Protein AF-A0A930ZKS9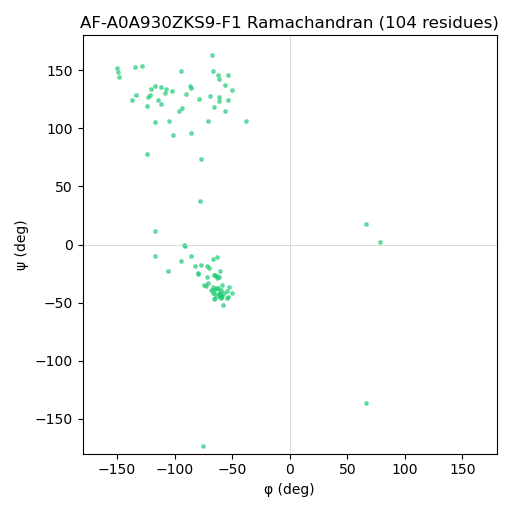-F1 (afdb_monomer)

Radius of gyration: 15.09 Å; Cα contacts (8 Å, |Δi|>4): 101; chains: 1; bounding box: 34×34×39 Å

Foldseek 3Di:
DVVVLVVVLVCLVCVVVVVDDDDDDDLQLLPRDLSSLQSDQKDKQAAHDDPSSLVSVVVSQPPADVVVSVCRNVGDPQWTWMRHPVDPYIDIDRHDPDPDPPDPPD

Mean predicted aligned error: 5.12 Å

Solvent-accessible surface area (backbone atoms only — not comparable to full-atom values): 6730 Å² total; per-residue (Å²): 114,66,70,61,53,54,50,50,51,51,42,64,76,50,21,66,88,70,78,48,83,86,85,90,85,76,93,58,56,69,79,52,63,68,70,59,39,73,64,44,64,61,46,79,44,51,57,51,77,53,69,64,41,50,50,48,50,50,71,50,63,60,98,63,60,67,69,65,58,67,44,33,54,70,39,53,92,52,30,30,43,35,41,40,84,90,47,100,60,74,42,81,44,76,56,76,78,76,86,68,84,74,82,75,82,127

pLDDT: mean 89.14, std 10.01, range [44.75, 96.81]

Nearest PDB structures (foldseek):
  8wld-assembly1_A  TM=9.356E-01  e=6.193E-05  Paenibacillus sp. 453mf
  8woc-assembly1_A  TM=9.356E-01  e=8.492E-05  Paenibacillus sp. 453mf
  8wof-assembly1_B  TM=9.452E-01  e=1.407E-04  Paenibacillus sp. 453mf
  8su9-assembly1_N  TM=9.061E-01  e=6.193E-05  Escherichia coli
  8wk0-assembly1_N  TM=9.358E-01  e=1.812E-04  Paenibacillus sp. 453mf

Sequence (106 aa):
MGQTLDQLRRIARRGRKRGLCLHFVTQSPQHLPPELYELANNKIVHQVTGAENLRTLKAAAGSVSEGVWADVPALGRGRAVIVSSQYPHPLVARIRPAASRRNYSA

Structure (mmCIF, N/CA/C/O backbone):
data_AF-A0A930ZKS9-F1
#
_entry.id   AF-A0A930ZKS9-F1
#
loop_
_atom_site.group_PDB
_atom_site.id
_atom_site.type_symbol
_atom_site.label_atom_id
_atom_site.label_alt_id
_atom_site.label_comp_id
_atom_site.label_asym_id
_atom_site.label_entity_id
_atom_site.label_seq_id
_atom_site.pdbx_PDB_ins_code
_atom_site.Cartn_x
_atom_site.Cartn_y
_atom_site.Cartn_z
_atom_site.occupancy
_atom_site.B_iso_or_equiv
_atom_site.auth_seq_id
_atom_site.auth_comp_id
_atom_site.auth_asym_id
_atom_site.auth_atom_id
_atom_site.pdbx_PDB_model_num
ATOM 1 N N . MET A 1 1 ? -6.801 22.558 -3.810 1.00 63.22 1 MET A N 1
ATOM 2 C CA . MET A 1 1 ? -6.526 21.132 -3.502 1.00 63.22 1 MET A CA 1
ATOM 3 C C . MET A 1 1 ? -6.520 20.809 -2.004 1.00 63.22 1 MET A C 1
ATOM 5 O O . MET A 1 1 ? -7.008 19.741 -1.659 1.00 63.22 1 MET A O 1
ATOM 9 N N . GLY A 1 2 ? -6.048 21.695 -1.110 1.00 78.50 2 GLY A N 1
ATOM 10 C CA . GLY A 1 2 ? -6.012 21.420 0.343 1.00 78.50 2 GLY A CA 1
ATOM 11 C C . GLY A 1 2 ? -7.358 21.000 0.950 1.00 78.50 2 GLY A C 1
ATOM 12 O O . GLY A 1 2 ? -7.442 19.968 1.605 1.00 78.50 2 GLY A O 1
ATOM 13 N N . GLN A 1 3 ? -8.442 21.701 0.604 1.00 86.38 3 GLN A N 1
ATOM 14 C CA . GLN A 1 3 ? -9.781 21.400 1.126 1.00 86.38 3 GLN A CA 1
ATOM 15 C C . GLN A 1 3 ? -10.264 19.973 0.802 1.00 86.38 3 GLN A C 1
ATOM 17 O O . GLN A 1 3 ? -10.870 19.316 1.647 1.00 86.38 3 GLN A O 1
ATOM 22 N N . THR A 1 4 ? -9.982 19.465 -0.402 1.00 88.75 4 THR A N 1
ATOM 23 C CA . THR A 1 4 ? -10.327 18.089 -0.793 1.00 88.75 4 THR A CA 1
ATOM 24 C C . THR A 1 4 ? -9.557 17.076 0.046 1.00 88.75 4 THR A C 1
ATOM 26 O O . THR A 1 4 ? -10.132 16.096 0.515 1.00 88.75 4 THR A O 1
ATOM 29 N N . LEU A 1 5 ? -8.267 17.328 0.273 1.00 86.94 5 LEU A N 1
ATOM 30 C CA . LEU A 1 5 ? -7.418 16.453 1.068 1.00 86.94 5 LEU A CA 1
ATOM 31 C C . LEU A 1 5 ? -7.871 16.392 2.529 1.00 86.94 5 LEU A C 1
ATOM 33 O O . LEU A 1 5 ? -7.902 15.315 3.120 1.00 86.94 5 LEU A O 1
ATOM 37 N N . ASP A 1 6 ? -8.307 17.519 3.085 1.00 90.19 6 ASP A N 1
ATOM 38 C CA . ASP A 1 6 ? -8.842 17.573 4.445 1.00 90.19 6 ASP A CA 1
ATOM 39 C C . ASP A 1 6 ? -10.164 16.804 4.576 1.00 90.19 6 ASP A C 1
ATOM 41 O O . ASP A 1 6 ? -10.383 16.103 5.569 1.00 90.19 6 ASP A O 1
ATOM 45 N N . GLN A 1 7 ? -11.023 16.835 3.549 1.00 91.75 7 GLN A N 1
ATOM 46 C CA . GLN A 1 7 ? -12.203 15.964 3.519 1.00 91.75 7 GLN A CA 1
ATOM 47 C C . GLN A 1 7 ? -11.816 14.484 3.403 1.00 91.75 7 GLN A C 1
ATOM 49 O O . GLN A 1 7 ? -12.385 13.657 4.117 1.00 91.75 7 GLN A O 1
ATOM 54 N N . LEU A 1 8 ? -10.827 14.135 2.575 1.00 91.88 8 LEU A N 1
ATOM 55 C CA . LEU A 1 8 ? -10.332 12.757 2.469 1.00 91.88 8 LEU A CA 1
ATOM 56 C C . LEU A 1 8 ? -9.761 12.259 3.801 1.00 91.88 8 LEU A C 1
ATOM 58 O O . LEU A 1 8 ? -10.095 11.155 4.223 1.00 91.88 8 LEU A O 1
ATOM 62 N N . ARG A 1 9 ? -8.994 13.087 4.520 1.00 91.69 9 ARG A N 1
ATOM 63 C CA . ARG A 1 9 ? -8.515 12.797 5.883 1.00 91.69 9 ARG A CA 1
ATOM 64 C C . ARG A 1 9 ? -9.670 12.579 6.855 1.00 91.69 9 ARG A C 1
ATOM 66 O O . ARG A 1 9 ? -9.675 11.615 7.622 1.00 91.69 9 ARG A O 1
ATOM 73 N N . ARG A 1 10 ? -10.697 13.433 6.804 1.00 93.19 10 ARG A N 1
ATOM 74 C CA . ARG A 1 10 ? -11.904 13.284 7.631 1.00 93.19 10 ARG A CA 1
ATOM 75 C C . ARG A 1 10 ? -12.616 11.959 7.350 1.00 93.19 10 ARG A C 1
ATOM 77 O O . ARG A 1 10 ? -13.030 11.289 8.302 1.00 93.19 10 ARG A O 1
ATOM 84 N N . ILE A 1 11 ? -12.748 11.574 6.080 1.00 93.81 11 ILE A N 1
ATOM 85 C CA . ILE A 1 11 ? -13.343 10.295 5.672 1.00 93.81 11 ILE A CA 1
ATOM 86 C C . ILE A 1 11 ? -12.461 9.133 6.134 1.00 93.81 11 ILE A C 1
ATOM 88 O O . ILE A 1 11 ? -12.980 8.218 6.762 1.00 93.81 11 ILE A O 1
ATOM 92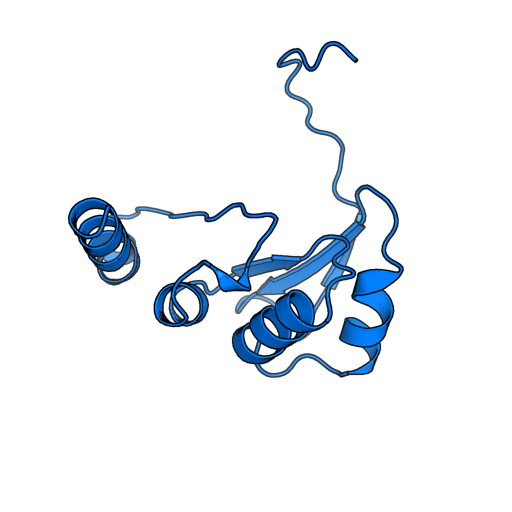 N N . ALA A 1 12 ? -11.145 9.184 5.927 1.00 93.12 12 ALA A N 1
ATOM 93 C CA . ALA A 1 12 ? -10.223 8.139 6.373 1.00 93.12 12 ALA A CA 1
ATOM 94 C C . ALA A 1 12 ? -10.313 7.902 7.894 1.00 93.12 12 ALA A C 1
ATOM 96 O O . ALA A 1 12 ? -10.393 6.762 8.346 1.00 93.12 12 ALA A O 1
ATOM 97 N N . ARG A 1 13 ? -10.413 8.972 8.696 1.00 93.44 13 ARG A N 1
ATOM 98 C CA . ARG A 1 13 ? -10.514 8.883 10.166 1.00 93.44 13 ARG A CA 1
ATOM 99 C C . ARG A 1 13 ? -11.882 8.426 10.679 1.00 93.44 13 ARG A C 1
ATOM 101 O O . ARG A 1 13 ? -11.963 7.785 11.725 1.00 93.44 13 ARG A O 1
ATOM 108 N N . ARG A 1 14 ? -12.982 8.810 10.017 1.00 94.62 14 ARG A N 1
ATOM 109 C CA . ARG A 1 14 ? -14.355 8.637 10.552 1.00 94.62 14 ARG A CA 1
ATOM 110 C C . ARG A 1 14 ? -15.255 7.719 9.726 1.00 94.62 14 ARG A C 1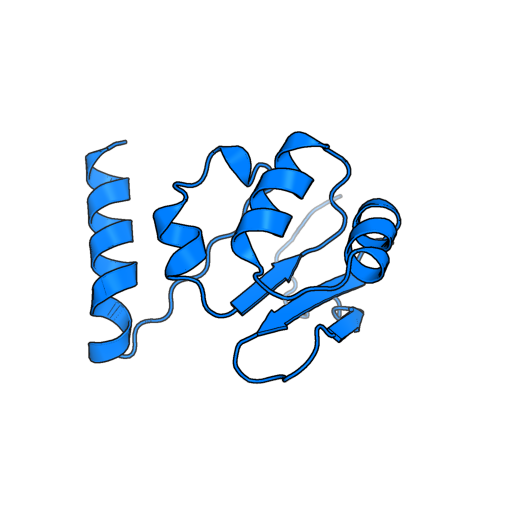
ATOM 112 O O . ARG A 1 14 ? -16.343 7.377 10.194 1.00 94.62 14 ARG A O 1
ATOM 119 N N . GLY A 1 15 ? -14.828 7.332 8.529 1.00 94.31 15 GLY A N 1
ATOM 120 C CA . GLY A 1 15 ? -15.603 6.559 7.560 1.00 94.31 15 GLY A CA 1
ATOM 121 C C . GLY A 1 15 ? -15.971 5.171 8.067 1.00 94.31 15 GLY A C 1
ATOM 122 O O . GLY A 1 15 ? -17.115 4.756 7.903 1.00 94.31 15 GLY A O 1
ATOM 123 N N . ARG A 1 16 ? -15.070 4.516 8.814 1.00 91.75 16 ARG A N 1
ATOM 124 C CA . ARG A 1 16 ? -15.316 3.193 9.417 1.00 91.75 16 ARG A CA 1
ATOM 125 C C . ARG A 1 16 ? -16.577 3.156 10.286 1.00 91.75 16 ARG A C 1
ATOM 127 O O . ARG A 1 16 ? -17.337 2.200 10.206 1.00 91.75 16 ARG A O 1
ATOM 134 N N . LYS A 1 17 ? -16.848 4.212 11.067 1.00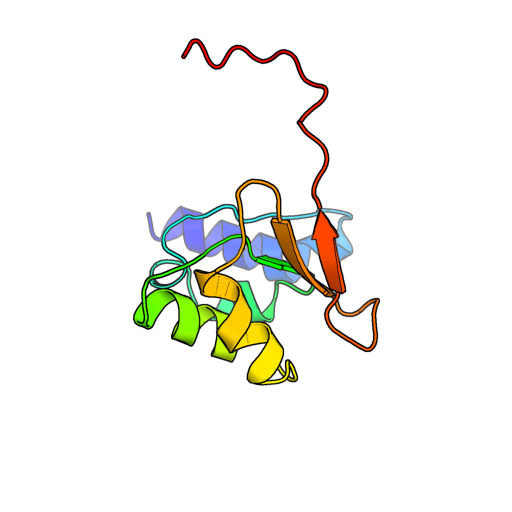 94.38 17 LYS A N 1
ATOM 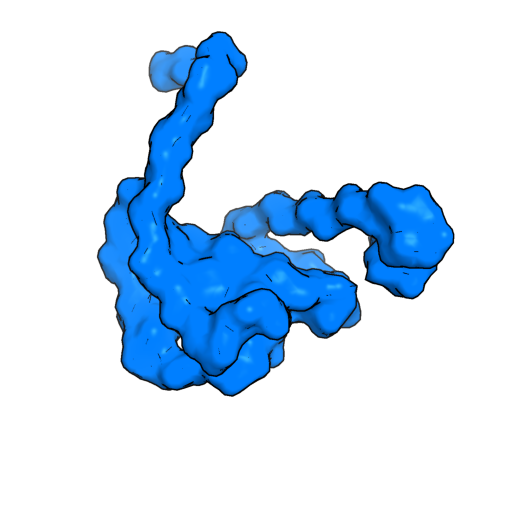135 C CA . LYS A 1 17 ? -18.060 4.314 11.912 1.00 94.38 17 LYS A CA 1
ATOM 136 C C . LYS A 1 17 ? -19.361 4.408 11.101 1.00 94.38 17 LYS A C 1
ATOM 138 O O . LYS A 1 17 ? -20.436 4.319 11.674 1.00 94.38 17 LYS A O 1
ATOM 143 N N . ARG A 1 18 ? -19.261 4.650 9.793 1.00 95.75 18 ARG A N 1
ATOM 144 C CA . ARG A 1 18 ? -20.377 4.832 8.855 1.00 95.75 18 ARG A CA 1
ATOM 145 C C . ARG A 1 18 ? -20.413 3.746 7.775 1.00 95.75 18 ARG A C 1
ATOM 147 O O . ARG A 1 18 ? -21.105 3.918 6.783 1.00 95.75 18 ARG A O 1
ATOM 154 N N . GLY A 1 19 ? -19.630 2.674 7.924 1.00 94.00 19 GLY A N 1
ATOM 155 C CA . GLY A 1 19 ? -19.537 1.618 6.911 1.00 94.00 19 GLY A CA 1
ATOM 156 C C . GLY A 1 19 ? -18.900 2.067 5.589 1.00 94.00 19 GLY A C 1
ATOM 157 O O . GLY A 1 19 ? -19.064 1.395 4.578 1.00 94.00 19 GLY A O 1
ATOM 158 N N . LEU A 1 20 ? -18.178 3.193 5.574 1.00 94.25 20 LEU A N 1
ATOM 159 C CA . LEU A 1 20 ? -17.508 3.687 4.372 1.00 94.25 20 LEU A CA 1
ATOM 160 C C . LEU A 1 20 ? -16.123 3.058 4.227 1.00 94.25 20 LEU A C 1
ATOM 162 O O . LEU A 1 20 ? -15.349 3.012 5.187 1.00 94.25 20 LEU A O 1
ATOM 166 N N . CYS A 1 21 ? -15.799 2.650 3.001 1.00 91.75 21 CYS A N 1
ATOM 167 C CA . CYS A 1 21 ? -14.477 2.179 2.613 1.00 91.75 21 CYS A CA 1
ATOM 168 C C . CYS A 1 21 ? -13.824 3.182 1.656 1.00 91.75 21 CYS A C 1
ATOM 170 O O . CYS A 1 21 ? -14.475 3.682 0.740 1.00 91.75 21 CYS A O 1
ATOM 172 N N . LEU A 1 22 ? -12.544 3.478 1.875 1.00 92.94 22 LEU A N 1
ATOM 173 C CA . LEU A 1 22 ? -11.771 4.410 1.061 1.00 92.94 22 LEU A CA 1
ATOM 174 C C . LEU A 1 22 ? -10.542 3.693 0.508 1.00 92.94 22 LEU A C 1
ATOM 176 O O . LEU A 1 22 ? -9.775 3.104 1.267 1.00 92.94 22 LEU A O 1
ATOM 180 N N . HIS A 1 23 ? -10.361 3.765 -0.809 1.00 93.38 23 HIS A N 1
ATOM 181 C CA . HIS A 1 23 ? -9.227 3.181 -1.516 1.00 93.38 23 HIS A CA 1
ATOM 182 C C . HIS A 1 23 ? -8.475 4.275 -2.271 1.00 93.38 23 HIS A C 1
ATOM 184 O O . HIS A 1 23 ? -9.075 5.021 -3.043 1.00 93.38 23 HIS A O 1
ATOM 190 N N . PHE A 1 24 ? -7.160 4.336 -2.074 1.00 93.31 24 PHE A N 1
ATOM 191 C CA . PHE A 1 24 ? -6.268 5.197 -2.843 1.00 93.31 24 PHE A CA 1
ATOM 192 C C . PHE A 1 24 ? -5.531 4.361 -3.887 1.00 93.31 24 PHE A C 1
ATOM 194 O O . PHE A 1 24 ? -4.987 3.305 -3.568 1.00 93.31 24 PHE A O 1
ATOM 201 N N . VAL A 1 25 ? -5.508 4.842 -5.130 1.00 94.31 25 VAL A N 1
ATOM 202 C CA . VAL A 1 25 ? -4.783 4.222 -6.245 1.00 94.31 25 VAL A CA 1
ATOM 203 C C . VAL A 1 25 ? -3.839 5.272 -6.815 1.00 94.31 25 VAL A C 1
ATOM 205 O O . VAL A 1 25 ? -4.287 6.333 -7.240 1.00 94.31 25 VAL A O 1
ATOM 208 N N . THR A 1 26 ? -2.534 5.004 -6.784 1.00 93.50 26 THR A N 1
ATOM 209 C CA . THR A 1 26 ? -1.504 5.952 -7.230 1.00 93.50 26 THR A CA 1
ATOM 210 C C . THR A 1 26 ? -0.291 5.225 -7.803 1.00 93.50 26 THR A C 1
ATOM 212 O O . THR A 1 26 ? 0.042 4.124 -7.367 1.00 93.50 26 THR A O 1
ATOM 215 N N . GLN A 1 27 ? 0.372 5.859 -8.771 1.00 93.06 27 GLN A N 1
ATOM 216 C CA . GLN A 1 27 ? 1.683 5.451 -9.293 1.00 93.06 27 GLN A CA 1
ATOM 217 C C . GLN A 1 27 ? 2.841 6.189 -8.596 1.00 93.06 27 GLN A C 1
ATOM 219 O O . GLN A 1 27 ? 3.993 5.767 -8.689 1.00 93.06 27 GLN A O 1
ATOM 224 N N . SER A 1 28 ? 2.530 7.265 -7.869 1.00 92.62 28 SER A N 1
ATOM 225 C CA . SER A 1 28 ? 3.485 8.120 -7.162 1.00 92.62 28 SER A CA 1
ATOM 226 C C . SER A 1 28 ? 3.107 8.181 -5.680 1.00 92.62 28 SER A C 1
ATOM 228 O O . SER A 1 28 ? 2.454 9.135 -5.240 1.00 92.62 28 SER A O 1
ATOM 230 N N . PRO A 1 29 ? 3.428 7.134 -4.899 1.00 93.19 29 PRO A N 1
ATOM 231 C CA . PRO A 1 29 ? 3.053 7.063 -3.495 1.00 93.19 29 PRO A CA 1
ATOM 232 C C . PRO A 1 29 ? 3.653 8.189 -2.636 1.00 93.19 29 PRO A C 1
ATOM 234 O O . PRO A 1 29 ? 3.015 8.609 -1.673 1.00 93.19 29 PRO A O 1
ATOM 237 N N . GLN A 1 30 ? 4.812 8.735 -2.998 1.00 91.56 30 GLN A N 1
ATOM 238 C CA . GLN A 1 30 ? 5.468 9.835 -2.288 1.00 91.56 30 GLN A CA 1
ATOM 239 C C . GLN A 1 30 ? 4.635 11.127 -2.233 1.00 91.56 30 GLN A C 1
ATOM 241 O O . GLN A 1 30 ? 4.814 11.938 -1.331 1.00 91.56 30 GLN A O 1
ATOM 246 N N . HIS A 1 31 ? 3.688 11.316 -3.158 1.00 90.25 31 HIS A N 1
ATOM 247 C CA . HIS A 1 31 ? 2.813 12.495 -3.175 1.00 90.25 31 HIS A CA 1
ATOM 248 C C . HIS A 1 31 ? 1.572 12.355 -2.281 1.00 90.25 31 HIS A C 1
ATOM 250 O O . HIS A 1 31 ? 0.840 13.328 -2.086 1.00 90.25 31 HIS A O 1
ATOM 256 N N . LEU A 1 32 ? 1.293 11.159 -1.754 1.00 90.69 32 LEU A N 1
ATOM 257 C CA . LEU A 1 32 ? 0.179 10.955 -0.833 1.00 90.69 32 LEU A CA 1
ATOM 258 C C . LEU A 1 32 ? 0.637 11.281 0.600 1.00 90.69 32 LEU A C 1
ATOM 260 O O . LEU A 1 32 ? 1.705 10.825 1.008 1.00 90.69 32 LEU A O 1
ATOM 264 N N . PRO A 1 33 ? -0.153 12.023 1.396 1.00 90.12 33 PRO A N 1
ATOM 265 C CA . PRO A 1 33 ? 0.217 12.325 2.773 1.00 90.12 33 PRO A CA 1
ATOM 266 C C . PRO A 1 33 ? 0.494 11.069 3.615 1.00 90.12 33 PRO A C 1
ATOM 268 O O . PRO A 1 33 ? -0.326 10.146 3.585 1.00 90.12 33 PRO A O 1
ATOM 271 N N . PRO A 1 34 ? 1.560 11.066 4.441 1.00 89.50 34 PRO A N 1
ATOM 272 C CA . PRO A 1 34 ? 1.916 9.947 5.321 1.00 89.50 34 PRO A CA 1
ATOM 273 C C . PRO A 1 34 ? 0.754 9.438 6.183 1.00 89.50 34 PRO A C 1
ATOM 275 O O . PRO A 1 34 ? 0.504 8.241 6.262 1.00 89.50 34 PRO A O 1
ATOM 278 N N . GLU A 1 35 ? -0.039 10.358 6.732 1.00 90.25 35 GLU A N 1
ATOM 279 C CA . GLU A 1 35 ? -1.235 10.065 7.531 1.00 90.25 35 GLU A CA 1
ATOM 280 C C . GLU A 1 35 ? -2.228 9.124 6.823 1.00 90.25 35 GLU A C 1
ATOM 282 O O . GLU A 1 35 ? -2.859 8.280 7.458 1.00 90.25 35 GLU A O 1
ATOM 287 N N . LEU A 1 36 ? -2.386 9.238 5.499 1.00 90.75 36 LEU A N 1
ATOM 288 C CA . LEU A 1 36 ? -3.311 8.375 4.762 1.00 90.75 36 LEU A CA 1
ATOM 289 C C . LEU A 1 36 ? -2.790 6.937 4.665 1.00 90.75 36 LEU A C 1
ATOM 291 O O . LEU A 1 36 ? -3.595 6.008 4.625 1.00 90.75 36 LEU A O 1
ATOM 295 N N . TYR A 1 37 ? -1.471 6.737 4.684 1.00 90.31 37 TYR A N 1
ATOM 296 C CA . TYR A 1 37 ? -0.864 5.409 4.727 1.00 90.31 37 TYR A CA 1
ATOM 297 C C . TYR A 1 37 ? -1.014 4.721 6.081 1.00 90.31 37 TYR A C 1
ATOM 299 O O . TYR A 1 37 ? -1.202 3.501 6.119 1.00 90.31 37 TYR A O 1
ATOM 307 N N . GLU A 1 38 ? -0.949 5.490 7.167 1.00 87.31 38 GLU A N 1
ATOM 308 C CA . GLU A 1 38 ? -1.169 5.002 8.532 1.00 87.31 38 GLU A CA 1
ATOM 309 C C . GLU A 1 38 ? -2.624 4.569 8.741 1.00 87.31 38 GLU A C 1
ATOM 311 O O . GLU A 1 38 ? -2.893 3.543 9.359 1.00 87.31 38 GLU A O 1
ATOM 316 N N . LEU A 1 39 ? -3.574 5.318 8.172 1.00 89.56 39 LEU A N 1
ATOM 317 C CA . LEU A 1 39 ? -5.001 4.989 8.234 1.00 89.56 39 LEU A CA 1
ATOM 318 C C . LEU A 1 39 ? -5.399 3.852 7.270 1.00 89.56 39 LEU A C 1
ATOM 320 O O . LEU A 1 39 ? -6.465 3.249 7.424 1.00 89.56 39 LEU A O 1
ATOM 324 N N . ALA A 1 40 ? -4.564 3.550 6.271 1.00 88.75 40 ALA A N 1
ATOM 325 C CA . ALA A 1 40 ? -4.795 2.484 5.302 1.00 88.75 40 ALA A CA 1
ATOM 326 C C . ALA A 1 40 ? -4.285 1.126 5.820 1.00 88.75 40 ALA A C 1
ATOM 328 O O . ALA A 1 40 ? -3.124 0.753 5.638 1.00 88.75 40 ALA A O 1
ATOM 329 N N . ASN A 1 41 ? -5.193 0.342 6.404 1.00 88.12 41 ASN A N 1
ATOM 330 C CA . ASN A 1 41 ? -4.887 -0.986 6.963 1.00 88.12 41 ASN A CA 1
ATOM 331 C C . ASN A 1 41 ? -4.455 -2.026 5.916 1.00 88.12 41 ASN A C 1
ATOM 333 O O . ASN A 1 41 ? -3.765 -2.987 6.246 1.00 88.12 41 ASN A O 1
ATOM 337 N N . ASN A 1 42 ? -4.896 -1.856 4.667 1.00 92.06 42 ASN A N 1
ATOM 338 C CA . ASN A 1 42 ? -4.659 -2.797 3.578 1.00 92.06 42 ASN A CA 1
ATOM 339 C C . ASN A 1 42 ? -3.903 -2.102 2.452 1.00 92.06 42 ASN A C 1
ATOM 341 O O . ASN A 1 42 ? -4.273 -1.004 2.034 1.00 92.06 42 ASN A O 1
ATOM 345 N N . LYS A 1 43 ? -2.868 -2.763 1.941 1.00 93.69 43 LYS A N 1
ATOM 346 C CA . LYS A 1 43 ? -1.985 -2.253 0.897 1.00 93.69 43 LYS A CA 1
ATOM 347 C C . LYS A 1 43 ? -1.791 -3.343 -0.149 1.00 93.69 43 LYS A C 1
ATOM 349 O O . LYS A 1 43 ? -1.459 -4.476 0.185 1.00 93.69 43 LYS A O 1
ATOM 354 N N . ILE A 1 44 ? -2.019 -2.992 -1.411 1.00 95.25 44 ILE A N 1
ATOM 355 C CA . ILE A 1 44 ? -1.766 -3.855 -2.567 1.00 95.25 44 ILE A CA 1
ATOM 356 C C . ILE A 1 44 ? -0.691 -3.156 -3.388 1.00 95.25 44 ILE A C 1
ATOM 358 O O . ILE A 1 44 ? -0.950 -2.132 -4.018 1.00 95.25 44 ILE A O 1
ATOM 362 N N . VAL A 1 45 ? 0.526 -3.682 -3.326 1.00 95.50 45 VAL A N 1
ATOM 363 C CA . VAL A 1 45 ? 1.714 -3.096 -3.943 1.00 95.50 45 VAL A CA 1
ATOM 364 C C . VAL A 1 45 ? 2.062 -3.903 -5.184 1.00 95.50 45 VAL A C 1
ATOM 366 O O . VAL A 1 45 ? 2.536 -5.033 -5.099 1.00 95.50 45 VAL A O 1
ATOM 369 N N . HIS A 1 46 ? 1.786 -3.323 -6.348 1.00 96.38 46 HIS A N 1
ATOM 370 C CA . HIS A 1 46 ? 2.253 -3.840 -7.633 1.00 96.38 46 HIS A CA 1
ATOM 371 C C . HIS A 1 46 ? 3.743 -3.537 -7.844 1.00 96.38 46 HIS A C 1
ATOM 373 O O . HIS A 1 46 ? 4.415 -3.042 -6.943 1.00 96.38 46 HIS A O 1
ATOM 379 N N . GLN A 1 47 ? 4.262 -3.837 -9.035 1.00 96.00 47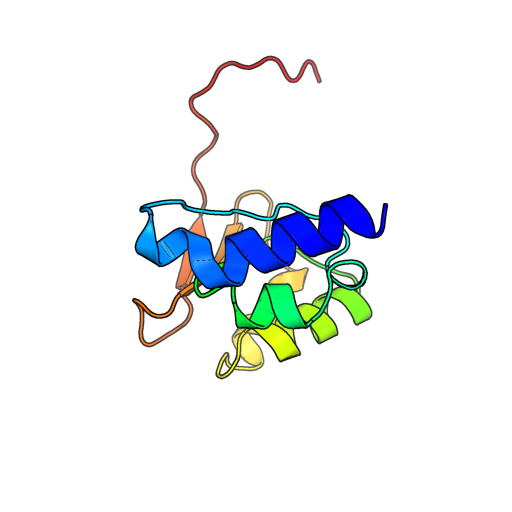 GLN A N 1
ATOM 380 C CA . GLN A 1 47 ? 5.629 -3.488 -9.404 1.00 96.00 47 GLN A CA 1
ATOM 381 C C . GLN A 1 47 ? 5.899 -1.992 -9.195 1.00 96.00 47 GLN A C 1
ATOM 383 O O . GLN A 1 47 ? 5.195 -1.143 -9.745 1.00 96.00 47 GLN A O 1
ATOM 388 N N . VAL A 1 48 ? 6.933 -1.681 -8.414 1.00 94.69 48 VAL A N 1
ATOM 389 C CA . VAL A 1 48 ? 7.411 -0.316 -8.169 1.00 94.69 48 VAL A CA 1
ATOM 390 C C . VAL A 1 48 ? 8.932 -0.321 -8.237 1.00 94.69 48 VAL A C 1
ATOM 392 O O . VAL A 1 48 ? 9.580 -1.071 -7.515 1.00 94.69 48 VAL A O 1
ATOM 395 N N . THR A 1 49 ? 9.504 0.520 -9.097 1.00 90.75 49 THR A N 1
ATOM 396 C CA . THR A 1 49 ? 10.955 0.573 -9.348 1.00 90.75 49 THR A CA 1
ATOM 397 C C . THR A 1 49 ? 11.64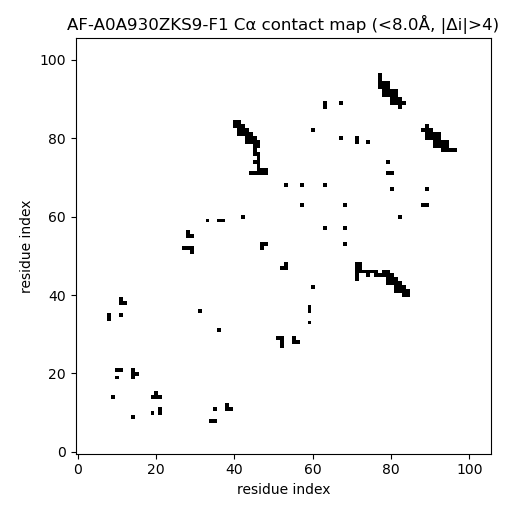0 1.794 -8.729 1.00 90.75 49 THR A C 1
ATOM 399 O O . THR A 1 49 ? 12.837 1.757 -8.464 1.00 90.75 49 THR A O 1
ATOM 402 N N . GLY A 1 50 ? 10.901 2.877 -8.467 1.00 92.44 50 GLY A N 1
ATOM 403 C CA . GLY A 1 50 ? 11.457 4.112 -7.909 1.00 92.44 50 GLY A CA 1
ATOM 404 C C . GLY A 1 50 ? 11.906 3.953 -6.454 1.00 92.44 50 GLY A C 1
ATOM 405 O O . GLY A 1 50 ? 11.115 3.543 -5.605 1.00 92.44 50 GLY A O 1
ATOM 406 N N . ALA A 1 51 ? 13.152 4.330 -6.149 1.00 92.31 51 ALA A N 1
ATOM 407 C CA . ALA A 1 51 ? 13.723 4.199 -4.805 1.00 92.31 51 ALA A CA 1
ATOM 408 C C . ALA A 1 51 ? 12.945 4.997 -3.745 1.00 92.31 51 ALA A C 1
ATOM 410 O O . ALA A 1 51 ? 12.708 4.495 -2.648 1.00 92.31 51 ALA A O 1
ATOM 411 N N . GLU A 1 52 ? 12.514 6.216 -4.071 1.00 93.31 52 GLU A N 1
ATOM 412 C CA . GLU A 1 52 ? 11.693 7.038 -3.176 1.00 93.31 52 GLU A CA 1
ATOM 413 C C . GLU A 1 52 ? 10.323 6.394 -2.932 1.00 93.31 52 GLU A C 1
ATOM 415 O O . GLU A 1 52 ? 9.917 6.216 -1.786 1.00 93.31 52 GLU A O 1
ATOM 420 N N . ASN A 1 53 ? 9.666 5.927 -3.997 1.00 93.88 53 ASN A N 1
ATOM 421 C CA . ASN A 1 53 ? 8.375 5.249 -3.908 1.00 93.88 53 ASN A CA 1
ATOM 422 C C . ASN A 1 53 ? 8.457 4.000 -3.022 1.00 93.88 53 ASN A C 1
ATOM 424 O O . ASN A 1 53 ? 7.595 3.779 -2.172 1.00 93.88 53 ASN A O 1
ATOM 428 N N . LEU A 1 54 ? 9.511 3.198 -3.202 1.00 93.44 54 LEU A N 1
ATOM 429 C CA . LEU A 1 54 ? 9.777 2.029 -2.369 1.00 93.44 54 LEU A CA 1
ATOM 430 C C . LEU A 1 54 ? 9.996 2.429 -0.913 1.00 93.44 54 LEU A C 1
ATOM 432 O O . LEU A 1 54 ? 9.419 1.799 -0.035 1.00 93.44 54 LEU A O 1
ATOM 436 N N . ARG A 1 55 ? 10.771 3.484 -0.636 1.00 92.94 55 ARG A N 1
ATOM 437 C CA . ARG A 1 55 ? 10.981 3.979 0.735 1.00 92.94 55 ARG A CA 1
ATOM 438 C C . ARG A 1 55 ? 9.670 4.401 1.398 1.00 92.94 55 ARG A C 1
ATOM 440 O O . ARG A 1 55 ? 9.418 3.985 2.526 1.00 92.94 55 ARG A O 1
ATOM 447 N N . THR A 1 56 ? 8.817 5.157 0.704 1.00 93.31 56 THR A N 1
ATOM 448 C CA . THR A 1 56 ? 7.499 5.558 1.225 1.00 93.31 56 THR A CA 1
ATOM 449 C C . THR A 1 56 ? 6.633 4.340 1.548 1.00 93.31 56 THR A C 1
ATOM 451 O O . THR A 1 56 ? 6.040 4.267 2.623 1.00 93.31 56 THR A O 1
ATOM 454 N N . LEU A 1 57 ? 6.585 3.353 0.649 1.00 93.06 57 LEU A N 1
ATOM 455 C CA . LEU A 1 57 ? 5.793 2.137 0.846 1.00 93.06 57 LEU A CA 1
ATOM 456 C C . LEU A 1 57 ? 6.348 1.247 1.968 1.00 93.06 57 LEU A C 1
ATOM 458 O O . LEU A 1 57 ? 5.563 0.722 2.756 1.00 93.06 57 LEU A O 1
ATOM 462 N N . LYS A 1 58 ? 7.677 1.127 2.081 1.00 92.00 58 LYS A N 1
ATOM 463 C CA . LYS A 1 58 ? 8.367 0.424 3.175 1.00 92.00 58 LYS A CA 1
ATOM 464 C C . LYS A 1 58 ? 8.006 1.008 4.530 1.00 92.00 58 LYS A C 1
ATOM 466 O O . LYS A 1 58 ? 7.548 0.277 5.401 1.00 92.00 58 LYS A O 1
ATOM 471 N N . ALA A 1 59 ? 8.141 2.327 4.671 1.00 89.75 59 ALA A N 1
ATOM 472 C CA . ALA A 1 59 ? 7.788 3.030 5.901 1.00 89.75 59 ALA A CA 1
ATOM 473 C C . ALA A 1 59 ? 6.309 2.823 6.274 1.00 89.75 59 ALA A C 1
ATOM 475 O O . ALA A 1 59 ? 5.966 2.691 7.445 1.00 89.75 59 ALA A O 1
ATOM 476 N N . ALA A 1 60 ? 5.437 2.738 5.270 1.00 88.44 60 ALA A N 1
ATOM 477 C CA . ALA A 1 60 ? 4.001 2.592 5.447 1.00 88.44 60 ALA A CA 1
ATOM 478 C C . ALA A 1 60 ? 3.521 1.161 5.766 1.00 88.44 60 ALA A C 1
ATOM 480 O O . ALA A 1 60 ? 2.422 0.998 6.304 1.00 88.44 60 ALA A O 1
ATOM 481 N N . ALA A 1 61 ? 4.254 0.111 5.382 1.00 83.31 61 ALA A N 1
ATOM 482 C CA . ALA A 1 61 ? 3.757 -1.266 5.487 1.00 83.31 61 ALA A CA 1
ATOM 483 C C . ALA A 1 61 ? 4.093 -1.973 6.809 1.00 83.31 61 ALA A C 1
ATOM 485 O O . ALA A 1 61 ? 3.667 -3.111 7.001 1.00 83.31 61 ALA A O 1
ATOM 486 N N . GLY A 1 62 ? 4.817 -1.318 7.720 1.00 79.19 62 GLY A N 1
ATOM 487 C CA . GLY A 1 62 ? 5.197 -1.903 9.004 1.00 79.19 62 GLY A CA 1
ATOM 488 C C . GLY A 1 62 ? 6.167 -3.078 8.842 1.00 79.19 62 GLY A C 1
ATOM 489 O O . GLY A 1 62 ? 7.119 -3.012 8.068 1.00 79.19 62 GLY A O 1
ATOM 490 N N . SER A 1 63 ? 5.931 -4.159 9.584 1.00 77.25 63 SER A N 1
ATOM 491 C CA . SER A 1 63 ? 6.798 -5.341 9.654 1.00 77.25 63 SER A CA 1
ATOM 492 C C . SER A 1 63 ? 6.666 -6.255 8.425 1.00 77.25 63 SER A C 1
ATOM 494 O O . SER A 1 63 ? 6.087 -7.339 8.489 1.00 77.25 63 SER A O 1
ATOM 496 N N . VAL A 1 64 ? 7.217 -5.809 7.296 1.00 87.94 64 VAL A N 1
ATOM 497 C CA . VAL A 1 64 ? 7.438 -6.597 6.071 1.00 87.94 64 VAL A CA 1
ATOM 498 C C . VAL A 1 64 ? 8.937 -6.868 5.945 1.00 87.94 64 VAL A C 1
ATOM 500 O O . VAL A 1 64 ? 9.739 -5.953 6.123 1.00 87.94 64 VAL A O 1
ATOM 503 N N . SER A 1 65 ? 9.331 -8.109 5.646 1.00 89.62 65 SER A N 1
ATOM 504 C CA . SER A 1 65 ? 10.750 -8.460 5.518 1.00 89.62 65 SER A CA 1
ATOM 505 C C . SER A 1 65 ? 11.401 -7.781 4.313 1.00 89.62 65 SER A C 1
ATOM 507 O O . SER A 1 65 ? 10.767 -7.559 3.279 1.00 89.62 65 SER A O 1
ATOM 509 N N . GLU A 1 66 ? 12.699 -7.494 4.416 1.00 90.06 66 GLU A N 1
ATOM 510 C CA . GLU A 1 66 ? 13.417 -6.833 3.322 1.00 90.06 66 GLU A CA 1
ATOM 511 C C . GLU A 1 66 ? 13.525 -7.685 2.054 1.00 90.06 66 GLU A C 1
ATOM 513 O O . GLU A 1 66 ? 13.553 -7.138 0.955 1.00 90.06 66 GLU A O 1
ATOM 518 N N . GLY A 1 67 ? 13.488 -9.016 2.181 1.00 90.69 67 GLY A N 1
ATOM 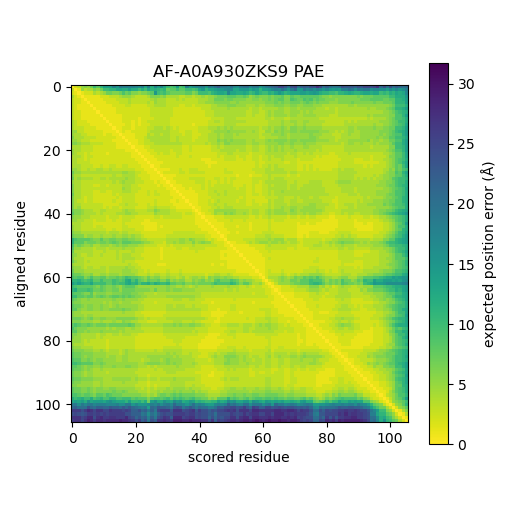519 C CA . GLY A 1 67 ? 13.431 -9.913 1.024 1.00 90.69 67 GLY A CA 1
ATOM 520 C C . GLY A 1 67 ? 12.182 -9.682 0.168 1.00 90.69 67 GLY A C 1
ATOM 521 O O . GLY A 1 67 ? 12.287 -9.527 -1.043 1.00 90.69 67 GLY A O 1
ATOM 522 N N . VAL A 1 68 ? 11.008 -9.537 0.796 1.00 91.75 68 VAL A N 1
ATOM 523 C CA . VAL A 1 68 ? 9.755 -9.256 0.069 1.00 91.75 68 VAL A CA 1
ATOM 524 C C . VAL A 1 68 ? 9.838 -7.918 -0.661 1.00 91.75 68 VAL A C 1
ATOM 526 O O . VAL A 1 68 ? 9.349 -7.784 -1.781 1.00 91.75 68 VAL A O 1
ATOM 529 N N . TRP A 1 69 ? 10.479 -6.922 -0.053 1.00 93.44 69 TRP A N 1
ATOM 530 C CA . TRP A 1 69 ? 10.682 -5.631 -0.696 1.00 93.44 69 TRP A CA 1
ATOM 531 C C . TRP A 1 69 ? 11.696 -5.654 -1.834 1.00 93.44 69 TRP A C 1
ATOM 533 O O . TRP A 1 69 ? 11.526 -4.897 -2.790 1.00 93.44 69 TRP A O 1
ATOM 543 N N . ALA A 1 70 ? 12.729 -6.490 -1.739 1.00 92.44 70 ALA A N 1
ATOM 544 C CA . ALA A 1 70 ? 13.695 -6.692 -2.813 1.00 92.44 70 ALA A CA 1
ATOM 545 C C . ALA A 1 70 ? 13.034 -7.289 -4.068 1.00 92.44 70 ALA A C 1
ATOM 547 O O . ALA A 1 70 ? 13.453 -6.978 -5.181 1.00 92.44 70 ALA A O 1
ATOM 548 N N . ASP A 1 71 ? 11.952 -8.055 -3.896 1.00 92.38 71 ASP A N 1
ATOM 549 C CA . ASP A 1 71 ? 11.194 -8.647 -5.000 1.00 92.38 71 ASP A CA 1
ATOM 550 C C . ASP A 1 71 ? 10.228 -7.662 -5.682 1.00 92.38 71 ASP A C 1
ATOM 552 O O . ASP A 1 71 ? 9.891 -7.845 -6.854 1.00 92.38 71 ASP A O 1
ATOM 556 N N . VAL A 1 72 ? 9.775 -6.605 -4.990 1.00 95.25 72 VAL A N 1
ATOM 557 C CA . VAL A 1 72 ? 8.765 -5.657 -5.513 1.00 95.25 72 VAL A CA 1
ATOM 558 C C . VAL A 1 72 ? 9.146 -5.051 -6.877 1.00 95.25 72 VAL A C 1
ATOM 560 O O . VAL A 1 72 ? 8.292 -5.048 -7.770 1.00 95.25 72 VAL A O 1
ATOM 563 N N . PRO A 1 73 ? 10.387 -4.580 -7.110 1.00 95.50 73 PRO A N 1
ATOM 564 C CA . PRO A 1 73 ? 10.804 -4.058 -8.415 1.00 95.50 73 PRO A CA 1
ATOM 565 C C . PRO A 1 73 ? 10.775 -5.097 -9.539 1.00 95.50 73 PRO A C 1
ATOM 567 O O . PRO A 1 73 ? 10.590 -4.736 -10.701 1.00 95.50 73 PRO A O 1
ATOM 570 N N . ALA A 1 74 ? 10.936 -6.379 -9.206 1.00 94.88 74 ALA A N 1
ATOM 571 C CA . ALA A 1 74 ? 10.975 -7.488 -10.156 1.00 94.88 74 ALA A CA 1
ATOM 572 C C . ALA A 1 74 ? 9.596 -8.129 -10.404 1.00 94.88 74 ALA A C 1
ATOM 574 O O . ALA A 1 74 ? 9.477 -9.066 -11.198 1.00 94.88 74 ALA A O 1
ATOM 575 N N . LEU A 1 75 ? 8.533 -7.648 -9.748 1.00 95.69 75 LEU A N 1
ATOM 576 C CA . LEU A 1 75 ? 7.188 -8.178 -9.955 1.00 95.69 75 LEU A CA 1
ATOM 577 C C . LEU A 1 75 ? 6.750 -7.992 -11.411 1.00 95.69 75 LEU A C 1
ATOM 579 O O . LEU A 1 75 ? 6.665 -6.882 -11.918 1.00 95.69 75 LEU A O 1
ATOM 583 N N . GLY A 1 76 ? 6.389 -9.088 -12.075 1.00 94.19 76 GLY A N 1
ATOM 584 C CA . GLY A 1 76 ? 5.756 -9.022 -13.390 1.00 94.19 76 GLY A CA 1
ATOM 585 C C . GLY A 1 76 ? 4.347 -8.415 -13.343 1.00 94.19 76 GLY A C 1
ATOM 586 O O . GLY A 1 76 ? 3.688 -8.379 -12.298 1.00 94.19 76 GLY A O 1
ATOM 587 N N . ARG A 1 77 ? 3.839 -7.999 -14.510 1.00 92.81 77 ARG A N 1
ATOM 588 C CA . ARG A 1 77 ? 2.473 -7.473 -14.664 1.00 92.81 77 ARG A CA 1
ATOM 589 C C . ARG A 1 77 ? 1.441 -8.418 -14.038 1.00 92.81 77 ARG A C 1
ATOM 591 O O . ARG A 1 77 ? 1.452 -9.625 -14.269 1.00 92.81 77 ARG A O 1
ATOM 598 N N . GLY A 1 78 ? 0.531 -7.849 -13.250 1.00 93.38 78 GLY A N 1
ATOM 599 C CA . GLY A 1 78 ? -0.515 -8.604 -12.560 1.00 93.38 78 GLY A CA 1
ATOM 600 C C . GLY A 1 78 ? -0.045 -9.331 -11.298 1.00 93.38 78 GLY A C 1
ATOM 601 O O . GLY A 1 78 ? -0.861 -9.992 -10.672 1.00 93.38 78 GLY A O 1
ATOM 602 N N . ARG A 1 79 ? 1.219 -9.214 -10.876 1.00 96.69 79 ARG A N 1
ATOM 603 C CA . ARG A 1 79 ? 1.659 -9.652 -9.541 1.00 96.69 79 ARG A CA 1
ATOM 604 C C . ARG A 1 79 ? 1.639 -8.484 -8.557 1.00 96.69 79 ARG A C 1
ATOM 606 O O . ARG A 1 79 ? 1.814 -7.332 -8.958 1.00 96.69 79 ARG A O 1
ATOM 613 N N . ALA A 1 80 ? 1.397 -8.789 -7.287 1.00 96.81 80 ALA A N 1
ATOM 614 C CA . ALA A 1 80 ? 1.412 -7.815 -6.203 1.00 96.81 80 ALA A CA 1
ATOM 615 C C . ALA A 1 80 ? 1.826 -8.453 -4.873 1.00 96.81 80 ALA A C 1
ATOM 617 O O . ALA A 1 80 ? 1.560 -9.634 -4.636 1.00 96.81 80 ALA A O 1
ATOM 618 N N . VAL A 1 81 ? 2.413 -7.637 -4.001 1.00 95.44 81 VAL A N 1
ATOM 619 C CA . VAL A 1 81 ? 2.527 -7.898 -2.565 1.00 95.44 81 VAL A CA 1
ATOM 620 C C . VAL A 1 81 ? 1.298 -7.311 -1.875 1.00 95.44 81 VAL A C 1
ATOM 622 O O . VAL A 1 81 ? 0.947 -6.151 -2.088 1.00 95.44 81 VAL A O 1
ATOM 625 N N . ILE A 1 82 ? 0.632 -8.105 -1.046 1.00 94.69 82 ILE A N 1
ATOM 626 C CA . ILE A 1 82 ? -0.542 -7.717 -0.272 1.00 94.69 82 ILE A CA 1
ATOM 627 C C . ILE A 1 82 ? -0.146 -7.694 1.200 1.00 94.69 82 ILE A C 1
ATOM 629 O O . ILE A 1 82 ? 0.260 -8.710 1.760 1.00 94.69 82 ILE A O 1
ATOM 633 N N . VAL A 1 83 ? -0.303 -6.532 1.823 1.00 93.12 83 VAL A N 1
ATOM 634 C CA . VAL A 1 83 ? -0.122 -6.329 3.261 1.00 93.12 83 VAL A CA 1
ATOM 635 C C . VAL A 1 83 ? -1.480 -5.969 3.837 1.00 93.12 83 VAL A C 1
ATOM 637 O O . VAL A 1 83 ? -2.141 -5.048 3.361 1.00 93.12 83 VAL A O 1
ATOM 640 N N . SER A 1 84 ? -1.932 -6.718 4.833 1.00 91.38 84 SER A N 1
ATOM 641 C CA . SER A 1 84 ? -3.233 -6.513 5.460 1.00 91.38 84 SER A CA 1
ATOM 642 C C . SER A 1 84 ? -3.150 -6.899 6.920 1.00 91.38 84 SER A C 1
ATOM 644 O O . SER A 1 84 ? -2.530 -7.902 7.253 1.00 91.38 84 SER A O 1
ATOM 646 N N . SER A 1 85 ? -3.862 -6.168 7.772 1.00 86.06 85 SER A N 1
ATOM 647 C CA . SER A 1 85 ? -4.029 -6.530 9.181 1.00 86.06 85 SER A CA 1
ATOM 648 C C . SER A 1 85 ? -4.767 -7.861 9.398 1.00 86.06 85 SER A C 1
ATOM 650 O O . SER A 1 85 ? -4.847 -8.323 10.529 1.00 86.06 85 SER A O 1
ATOM 652 N N . GLN A 1 86 ? -5.365 -8.448 8.354 1.00 89.56 86 GLN A N 1
ATOM 653 C CA . GLN A 1 86 ? -6.029 -9.754 8.434 1.00 89.56 86 GLN A CA 1
ATOM 654 C C . GLN A 1 86 ? -5.056 -10.931 8.311 1.00 89.56 86 GLN A C 1
ATOM 656 O O . GLN A 1 86 ? -5.409 -12.043 8.693 1.00 89.56 86 GLN A O 1
ATOM 661 N N . TYR A 1 87 ? -3.850 -10.705 7.781 1.00 89.00 87 TYR A N 1
ATOM 662 C CA . TYR A 1 87 ? -2.852 -11.751 7.583 1.00 89.00 87 TYR A CA 1
ATOM 663 C C . TYR A 1 87 ? -1.611 -11.460 8.435 1.00 89.00 87 TYR A C 1
ATOM 665 O O . TYR A 1 87 ? -1.146 -10.322 8.457 1.00 89.00 87 TYR A O 1
ATOM 673 N N . PRO A 1 88 ? -1.035 -12.469 9.114 1.00 86.62 88 PRO A N 1
ATOM 674 C CA . PRO A 1 88 ? 0.158 -12.2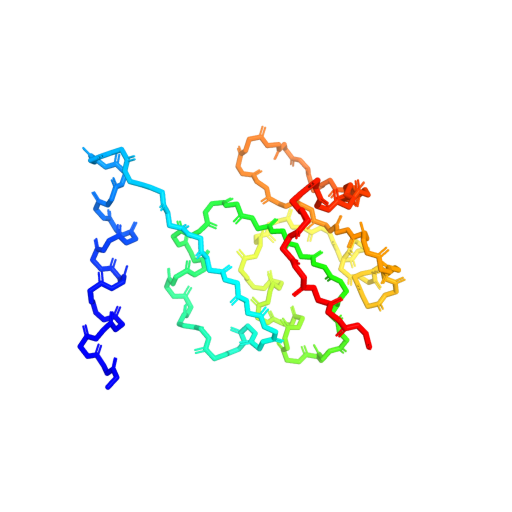75 9.941 1.00 86.62 88 PRO A CA 1
ATOM 675 C C . PRO A 1 88 ? 1.416 -11.995 9.107 1.00 86.62 88 PRO A C 1
ATOM 677 O O . PRO A 1 88 ? 2.397 -11.460 9.621 1.00 86.62 88 PRO A O 1
ATOM 680 N N . HIS A 1 89 ? 1.397 -12.357 7.821 1.00 89.06 89 HIS A N 1
ATOM 681 C CA . HIS A 1 89 ? 2.517 -12.204 6.902 1.00 89.06 89 HIS A CA 1
ATOM 682 C C . HIS A 1 89 ? 2.051 -11.614 5.562 1.00 89.06 89 HIS A C 1
ATOM 684 O O . HIS A 1 89 ? 0.898 -11.821 5.168 1.00 89.06 89 HIS A O 1
ATOM 690 N N . PRO A 1 90 ? 2.936 -10.907 4.837 1.00 92.81 90 PRO A N 1
ATOM 691 C CA . PRO A 1 90 ? 2.652 -10.419 3.492 1.00 92.81 90 PRO A CA 1
ATOM 692 C C . PRO A 1 90 ? 2.373 -11.568 2.523 1.00 92.81 90 PRO A C 1
ATOM 694 O O . PRO A 1 90 ? 3.036 -12.603 2.567 1.00 92.81 90 PRO A O 1
ATOM 697 N N . LEU A 1 91 ? 1.432 -11.363 1.604 1.00 93.38 91 LEU A N 1
ATOM 698 C CA . LEU A 1 91 ? 1.092 -12.344 0.575 1.00 93.38 91 LEU A CA 1
ATOM 699 C C . LEU A 1 91 ? 1.591 -11.874 -0.787 1.00 93.38 91 LEU A C 1
ATOM 701 O O . LEU A 1 91 ? 1.287 -10.761 -1.207 1.00 93.38 91 LEU A O 1
ATOM 705 N N . VAL A 1 92 ? 2.294 -12.733 -1.520 1.00 93.75 92 VAL A N 1
ATOM 706 C CA . VAL A 1 92 ? 2.618 -12.485 -2.930 1.00 93.75 92 VAL A CA 1
ATOM 707 C C . VAL A 1 92 ? 1.578 -13.193 -3.787 1.00 93.75 92 VAL A C 1
ATOM 709 O O . VAL A 1 92 ? 1.505 -14.419 -3.793 1.00 93.75 92 VAL A O 1
ATOM 712 N N . ALA A 1 93 ? 0.772 -12.432 -4.524 1.00 94.75 93 ALA A N 1
ATOM 713 C CA . ALA A 1 93 ? -0.356 -12.970 -5.278 1.00 94.75 93 ALA A CA 1
ATOM 714 C C . ALA A 1 93 ? -0.346 -12.530 -6.745 1.00 94.75 93 ALA A C 1
ATOM 716 O O . ALA A 1 93 ? 0.167 -11.468 -7.107 1.00 94.75 93 ALA A O 1
ATOM 717 N N . ARG A 1 94 ? -0.960 -13.355 -7.603 1.00 96.38 94 ARG A N 1
ATOM 718 C CA . ARG A 1 94 ? -1.317 -12.986 -8.976 1.00 96.38 94 ARG A CA 1
ATOM 719 C C . ARG A 1 94 ? -2.751 -12.463 -8.982 1.00 96.38 94 ARG A C 1
ATOM 721 O O . ARG A 1 94 ? -3.689 -13.189 -8.669 1.00 96.38 94 ARG A O 1
ATOM 728 N N . ILE A 1 95 ? -2.911 -11.203 -9.353 1.00 94.75 95 ILE A N 1
ATOM 729 C CA . ILE A 1 95 ? -4.196 -10.532 -9.492 1.00 94.75 95 ILE A CA 1
ATOM 730 C C . ILE A 1 95 ? -4.817 -10.947 -10.822 1.00 94.75 95 ILE A C 1
ATOM 732 O O . ILE A 1 95 ? -4.205 -10.814 -11.885 1.00 94.75 95 ILE A O 1
ATOM 736 N N . ARG A 1 96 ? -6.046 -11.465 -10.760 1.00 93.75 96 ARG A N 1
ATOM 737 C CA . ARG A 1 96 ? -6.801 -11.822 -11.962 1.00 93.75 96 ARG A CA 1
ATOM 738 C C . ARG A 1 96 ? -7.057 -10.577 -12.824 1.00 93.75 96 ARG A C 1
ATOM 740 O O . ARG A 1 96 ? -7.304 -9.504 -12.267 1.00 93.75 96 ARG A O 1
ATOM 747 N N . PRO A 1 97 ? -7.083 -10.706 -14.159 1.00 89.06 97 PRO A N 1
ATOM 748 C CA . PRO A 1 97 ? -7.563 -9.637 -15.022 1.00 89.06 97 PRO A CA 1
ATOM 749 C C . PRO A 1 97 ? -8.968 -9.175 -14.618 1.00 89.06 97 PRO A C 1
ATOM 751 O O . PRO A 1 97 ? -9.802 -9.966 -14.152 1.00 89.06 97 PRO A O 1
ATOM 754 N N . ALA A 1 98 ? -9.233 -7.880 -14.790 1.00 86.31 98 ALA A N 1
ATOM 755 C CA . ALA A 1 98 ? -10.550 -7.324 -14.532 1.00 86.31 98 ALA A CA 1
ATOM 756 C C . ALA A 1 98 ? -11.579 -7.988 -15.461 1.00 86.31 98 ALA A C 1
ATOM 758 O O . ALA A 1 98 ? -11.408 -8.000 -16.675 1.00 86.31 98 ALA A O 1
ATOM 759 N N . ALA A 1 99 ? -12.665 -8.521 -14.891 1.00 84.44 99 ALA A N 1
ATOM 760 C CA . ALA A 1 99 ? -13.767 -9.088 -15.681 1.00 84.44 99 ALA A CA 1
ATOM 761 C C . ALA A 1 99 ? -14.592 -8.000 -16.395 1.00 84.44 99 ALA A C 1
ATOM 763 O O . ALA A 1 99 ? -15.327 -8.274 -17.340 1.00 84.44 99 ALA A O 1
ATOM 764 N N . SER A 1 100 ? -14.474 -6.757 -15.925 1.00 81.25 100 SER A N 1
ATOM 765 C CA . SER A 1 100 ? -15.119 -5.592 -16.516 1.00 81.25 100 SER A CA 1
ATOM 766 C C . SER A 1 100 ? -14.541 -5.328 -17.910 1.00 81.25 100 SER A C 1
ATOM 768 O O . SER A 1 100 ? -13.369 -4.976 -18.033 1.00 81.25 100 SER A O 1
ATOM 770 N N . ARG A 1 101 ? -15.388 -5.404 -18.943 1.00 69.19 101 ARG A N 1
ATOM 771 C CA . ARG A 1 101 ? -15.082 -4.976 -20.320 1.00 69.19 101 ARG A CA 1
ATOM 772 C C . ARG A 1 101 ? -15.162 -3.450 -20.488 1.00 69.19 101 ARG A C 1
ATOM 774 O O . ARG A 1 101 ? -15.656 -2.965 -21.499 1.00 69.19 101 ARG A O 1
ATOM 781 N N . ARG A 1 102 ? -14.735 -2.665 -19.491 1.00 62.41 102 ARG A N 1
ATOM 782 C CA . ARG A 1 102 ? -14.561 -1.221 -19.701 1.00 62.41 102 ARG A CA 1
ATOM 783 C C . ARG A 1 102 ? -13.344 -1.031 -20.600 1.00 62.41 102 ARG A C 1
ATOM 785 O O . ARG A 1 102 ? -12.221 -1.271 -20.171 1.00 62.41 102 ARG A O 1
ATOM 792 N N . ASN A 1 103 ? -13.634 -0.674 -21.848 1.00 49.34 103 ASN A N 1
ATOM 793 C CA . ASN A 1 103 ? -12.710 -0.391 -22.938 1.00 49.34 103 ASN A CA 1
ATOM 794 C C . ASN A 1 103 ? -11.453 0.347 -22.458 1.00 49.34 103 ASN A C 1
ATOM 796 O O . ASN A 1 103 ? -11.497 1.545 -22.194 1.00 49.34 103 ASN A O 1
ATOM 800 N N . TYR A 1 104 ? -10.328 -0.358 -22.404 1.00 52.09 104 TYR A N 1
ATOM 801 C CA . TYR A 1 104 ? -9.053 0.246 -22.759 1.00 52.09 104 TYR A CA 1
ATOM 802 C C . TYR A 1 104 ? -8.767 -0.246 -24.172 1.00 52.09 104 TYR A C 1
ATOM 804 O O . TYR A 1 104 ? -8.307 -1.370 -24.361 1.00 52.09 104 TYR A O 1
ATOM 812 N N . SER A 1 105 ? -9.160 0.562 -25.158 1.00 45.41 105 SER A N 1
ATOM 813 C CA . SER A 1 105 ? -8.599 0.476 -26.503 1.00 45.41 105 SER A CA 1
ATOM 814 C C . SER A 1 105 ? -7.087 0.633 -26.360 1.00 45.41 105 SER A C 1
ATOM 816 O O . SER A 1 105 ? -6.631 1.657 -25.844 1.00 45.41 105 SER A O 1
ATOM 818 N N . ALA A 1 106 ? -6.358 -0.430 -26.693 1.00 44.75 106 ALA A N 1
ATOM 819 C CA . ALA A 1 106 ? -4.913 -0.393 -26.867 1.00 44.75 106 ALA A CA 1
ATOM 820 C C . ALA A 1 106 ? -4.554 0.415 -28.118 1.00 44.75 106 ALA A C 1
ATOM 822 O O . ALA A 1 106 ? -5.397 0.441 -29.046 1.00 44.75 106 ALA A O 1
#

Secondary structure (DSSP, 8-state):
-HHHHHHHHHHHHHGGGGT-------S-GGGS-HHHHHH--EEEE-----HHHHHHHHHHH-S--HHHHHHGGGPPTTEEEEEETTSSS-EEEEPPPPS-------